Protein AF-A0A1Q2HQW8-F1 (afdb_monomer)

Nearest PDB structures (foldseek):
  2guk-assembly1_B  TM=9.566E-01  e=1.072E-09  Porphyromonas gingivalis W83
  7jil-assembly1_m  TM=6.796E-01  e=2.300E+00  Flavobacterium johnsoniae
  3ab4-assembly3_J  TM=5.658E-01  e=2.036E+00  Corynebacterium glutamicum
  6zp4-assembly1_Z  TM=4.280E-01  e=3.527E+00  Homo sapiens

Solvent-accessible surface area (backbone atoms only — not comparable to full-atom values): 10046 Å² total; per-residue (Å²): 143,83,81,88,86,84,91,78,86,72,81,84,73,56,70,67,60,53,51,51,51,50,50,53,53,51,53,57,47,50,53,54,52,51,41,41,76,71,65,67,28,53,30,45,82,46,78,42,41,56,82,56,43,54,63,50,49,55,54,31,57,76,67,75,45,52,70,48,80,40,69,52,74,93,60,30,28,37,41,35,37,45,42,67,68,58,49,50,51,56,58,71,67,64,64,78,50,74,90,75,50,50,53,66,55,49,38,54,50,38,52,40,54,49,50,58,66,68,63,40,51,54,53,33,54,50,51,50,52,59,52,49,53,53,50,53,53,50,51,59,55,58,75,67,68,71,83,93,76,83,87,81,83,88,82,82,89,82,88,87,83,85,88,135

Sequence (164 aa):
MIALNETSKFASVSPDLEKRRISGGMEVFLHHFYEYKKGLRNLVLHTCYRDIGYGIICKLEHHNIEYLIYPLGKKRINVFFGNTDCLEIVRRIGKLCLSRYTAEEDFILGIMLGYDRCQQCERYLRLKQTRNEKRVINHNNESKKIPASTQAVSQPVAQGLKGG

Structure (mmCIF, N/CA/C/O backbone):
data_AF-A0A1Q2HQW8-F1
#
_entry.id   AF-A0A1Q2HQW8-F1
#
loop_
_atom_site.group_PDB
_atom_site.id
_atom_site.type_symbol
_atom_site.label_atom_id
_atom_site.label_alt_id
_atom_site.label_comp_id
_atom_site.label_asym_id
_atom_site.label_entity_id
_atom_site.label_seq_id
_atom_site.pdbx_PDB_ins_code
_atom_site.Cartn_x
_atom_site.Cartn_y
_atom_site.Cartn_z
_atom_site.occupancy
_atom_site.B_iso_or_equiv
_atom_site.auth_seq_id
_atom_site.auth_comp_id
_atom_site.auth_asym_id
_atom_site.auth_atom_id
_atom_site.pdbx_PDB_model_num
ATOM 1 N N . MET A 1 1 ? -11.713 28.494 -36.635 1.00 37.91 1 MET A N 1
ATOM 2 C CA . MET A 1 1 ? -10.484 29.037 -36.021 1.00 37.91 1 MET A CA 1
ATOM 3 C C . MET A 1 1 ? -10.886 30.131 -35.044 1.00 37.91 1 MET A C 1
ATOM 5 O O . MET A 1 1 ? -11.295 31.188 -35.497 1.00 37.91 1 MET A O 1
ATOM 9 N N . ILE A 1 2 ? -10.837 29.867 -33.737 1.00 31.11 2 ILE A N 1
ATOM 10 C CA . ILE A 1 2 ? -10.936 30.900 -32.694 1.00 31.11 2 ILE A CA 1
ATOM 11 C C . ILE A 1 2 ? -9.681 30.761 -31.838 1.00 31.11 2 ILE A C 1
ATOM 13 O O . ILE A 1 2 ? -9.331 29.662 -31.408 1.00 31.11 2 ILE A O 1
ATOM 17 N N . ALA A 1 3 ? -8.973 31.876 -31.712 1.00 33.06 3 ALA A N 1
ATOM 18 C CA . ALA A 1 3 ? -7.693 32.013 -31.051 1.00 33.06 3 ALA A CA 1
ATOM 19 C C . ALA A 1 3 ? -7.839 32.116 -29.522 1.00 33.06 3 ALA A C 1
ATOM 21 O O . ALA A 1 3 ? -8.778 32.725 -29.021 1.00 33.06 3 ALA A O 1
ATOM 22 N N . LEU A 1 4 ? -6.866 31.511 -28.834 1.00 44.06 4 LEU A N 1
ATOM 23 C CA . LEU A 1 4 ? -6.119 32.012 -27.671 1.00 44.06 4 LEU A CA 1
ATOM 24 C C . LEU A 1 4 ? -6.857 32.923 -26.669 1.00 44.06 4 LEU A C 1
ATOM 26 O O . LEU A 1 4 ? -7.041 34.106 -26.933 1.00 44.06 4 LEU A O 1
ATOM 30 N N . ASN A 1 5 ? -7.129 32.401 -25.465 1.00 39.81 5 ASN A N 1
ATOM 31 C CA . ASN A 1 5 ? -6.556 32.899 -24.198 1.00 39.81 5 ASN A CA 1
ATOM 32 C C . ASN A 1 5 ? -7.315 32.351 -22.979 1.00 39.81 5 ASN A C 1
ATOM 34 O O . ASN A 1 5 ? -8.242 32.984 -22.495 1.00 39.81 5 ASN A O 1
ATOM 38 N N . GLU A 1 6 ? -6.836 31.243 -22.407 1.00 37.38 6 GLU A N 1
ATOM 39 C CA . GLU A 1 6 ? -7.037 30.937 -20.976 1.00 37.38 6 GLU A CA 1
ATOM 40 C C . GLU A 1 6 ? -5.749 30.368 -20.352 1.00 37.38 6 GLU A C 1
ATOM 42 O O . GLU A 1 6 ? -5.745 29.473 -19.509 1.00 37.38 6 GLU A O 1
ATOM 47 N N . THR A 1 7 ? -4.603 30.918 -20.756 1.00 43.16 7 THR A N 1
ATOM 48 C CA . THR A 1 7 ? -3.281 30.594 -20.202 1.00 43.16 7 THR A CA 1
ATOM 49 C C . THR A 1 7 ? -2.988 31.439 -18.957 1.00 43.16 7 THR A C 1
ATOM 51 O O . THR A 1 7 ? -1.986 32.142 -18.885 1.00 43.16 7 THR A O 1
ATOM 54 N N . SER A 1 8 ? -3.872 31.416 -17.957 1.00 40.78 8 SER A N 1
ATOM 55 C CA . SER A 1 8 ? -3.637 32.135 -16.696 1.00 40.78 8 SER A CA 1
ATOM 56 C C . SER A 1 8 ? -4.224 31.393 -15.500 1.00 40.78 8 SER A C 1
ATOM 58 O O . SER A 1 8 ? -5.316 31.700 -15.030 1.00 40.78 8 SER A O 1
ATOM 60 N N . LYS A 1 9 ? -3.487 30.369 -15.040 1.00 38.53 9 LYS A N 1
ATOM 61 C CA . LYS A 1 9 ? -3.315 29.965 -13.623 1.00 38.53 9 LYS A CA 1
ATOM 62 C C . LYS A 1 9 ? -2.575 28.625 -13.509 1.00 38.53 9 LYS A C 1
ATOM 64 O O . LYS A 1 9 ? -3.048 27.679 -12.890 1.00 38.53 9 LYS A O 1
ATOM 69 N N . PHE A 1 10 ? -1.377 28.534 -14.069 1.00 39.06 10 PHE A N 1
ATOM 70 C CA . PHE A 1 10 ? -0.390 27.560 -13.606 1.00 39.06 10 PHE A CA 1
ATOM 71 C C . PHE A 1 10 ? 0.930 28.302 -13.494 1.00 39.06 10 PHE A C 1
ATOM 73 O O . PHE A 1 10 ? 1.567 28.611 -14.493 1.00 39.06 10 PHE A O 1
ATOM 80 N N . ALA A 1 11 ? 1.274 28.671 -12.260 1.00 40.72 11 ALA A N 1
ATOM 81 C CA . ALA A 1 11 ? 2.586 29.199 -11.938 1.00 40.72 11 ALA A CA 1
ATOM 82 C C . ALA A 1 11 ? 3.652 28.261 -12.520 1.00 40.72 11 ALA A C 1
ATOM 84 O O . ALA A 1 11 ? 3.566 27.043 -12.351 1.00 40.72 11 ALA A O 1
ATOM 85 N N . SER A 1 12 ? 4.611 28.850 -13.227 1.00 47.50 12 SER A N 1
ATOM 86 C CA . SER A 1 12 ? 5.788 28.215 -13.806 1.00 47.50 12 SER A CA 1
ATOM 87 C C . SER A 1 12 ? 6.533 27.407 -12.744 1.00 47.50 12 SER A C 1
ATOM 89 O O . SER A 1 12 ? 7.292 27.955 -11.942 1.00 47.50 12 SER A O 1
ATOM 91 N N . VAL A 1 13 ? 6.295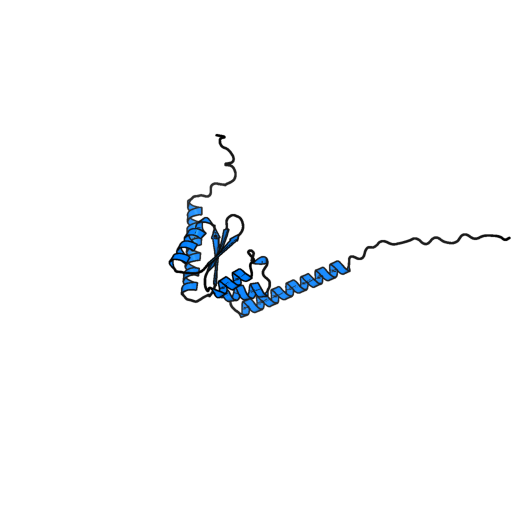 26.098 -12.710 1.00 56.62 13 VAL A N 1
ATOM 92 C CA . VAL A 1 13 ? 7.128 25.173 -11.945 1.00 56.62 13 VAL A CA 1
ATOM 93 C C . VAL A 1 13 ? 8.447 25.057 -12.706 1.00 56.62 13 VAL A C 1
ATOM 95 O O . VAL A 1 13 ? 8.446 24.765 -13.898 1.00 56.62 13 VAL A O 1
ATOM 98 N N . SER A 1 14 ? 9.570 25.348 -12.043 1.00 62.09 14 SER A N 1
ATOM 99 C CA . SER A 1 14 ? 10.894 25.204 -12.657 1.00 62.09 14 SER A CA 1
ATOM 100 C C . SER A 1 14 ? 11.104 23.749 -13.121 1.00 62.09 14 SER A C 1
ATOM 102 O O . SER A 1 14 ? 10.853 22.840 -12.317 1.00 62.09 14 SER A O 1
ATOM 104 N N . PRO A 1 15 ? 11.592 23.507 -14.356 1.00 66.50 15 PRO A N 1
ATOM 105 C CA . PRO A 1 15 ? 11.851 22.165 -14.890 1.00 66.50 15 PRO A CA 1
ATOM 106 C C . PRO A 1 15 ? 12.694 21.283 -13.957 1.00 66.50 15 PRO A C 1
ATOM 108 O O . PRO A 1 15 ? 12.487 20.072 -13.870 1.00 66.50 15 PRO A O 1
ATOM 111 N N . ASP A 1 16 ? 13.600 21.893 -13.190 1.00 70.38 16 ASP A N 1
ATOM 112 C CA . ASP A 1 16 ? 14.464 21.192 -12.238 1.00 70.38 16 ASP A CA 1
ATOM 113 C C . ASP A 1 16 ? 13.702 20.642 -11.029 1.00 70.38 16 ASP A C 1
ATOM 115 O O . ASP A 1 16 ? 14.007 19.556 -10.527 1.00 70.38 16 ASP A O 1
ATOM 119 N N . LEU A 1 17 ? 12.684 21.365 -10.556 1.00 66.62 17 LEU A N 1
ATOM 120 C CA . LEU A 1 17 ? 11.845 20.922 -9.443 1.00 66.62 17 LEU A CA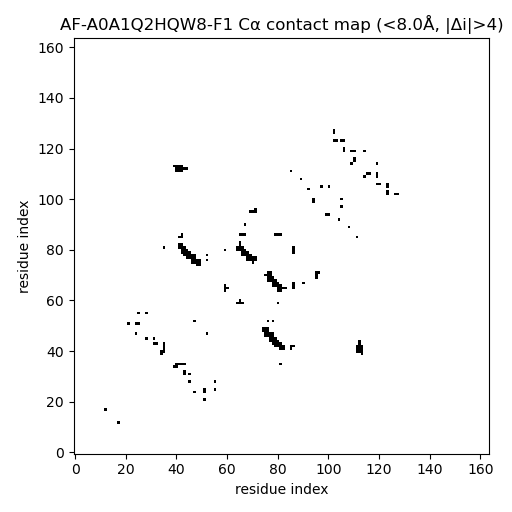 1
ATOM 121 C C . LEU A 1 17 ? 10.919 19.778 -9.873 1.00 66.62 17 LEU A C 1
ATOM 123 O O . LEU A 1 17 ? 10.660 18.856 -9.095 1.00 66.62 17 LEU A O 1
ATOM 127 N N . GLU A 1 18 ? 10.453 19.814 -11.119 1.00 65.19 18 GLU A N 1
ATOM 128 C CA . GLU A 1 18 ? 9.640 18.757 -11.712 1.00 65.19 18 GLU A CA 1
ATOM 129 C C . GLU A 1 18 ? 10.467 17.483 -11.932 1.00 65.19 18 GLU A C 1
ATOM 131 O O . GLU A 1 18 ? 10.074 16.407 -11.477 1.00 65.19 18 GLU A O 1
ATOM 136 N N . LYS A 1 19 ? 11.688 17.616 -12.463 1.00 71.31 19 LYS A N 1
ATOM 137 C CA . LYS A 1 19 ? 12.649 16.512 -12.587 1.00 71.31 19 LYS A CA 1
ATOM 138 C C . LYS A 1 19 ? 13.006 15.894 -11.232 1.00 71.31 19 LYS A C 1
ATOM 140 O O . LYS A 1 19 ? 13.021 14.671 -11.100 1.00 71.31 19 LYS A O 1
ATOM 145 N N . ARG A 1 20 ? 13.240 16.715 -10.200 1.00 75.56 20 ARG A N 1
ATOM 146 C CA . ARG A 1 20 ? 13.549 16.237 -8.839 1.00 75.56 20 ARG A CA 1
ATOM 147 C C . ARG A 1 20 ? 12.377 15.480 -8.211 1.00 75.56 20 ARG A C 1
ATOM 149 O O . ARG A 1 20 ? 12.588 14.452 -7.576 1.00 75.56 20 ARG A O 1
ATOM 156 N N . ARG A 1 21 ? 11.142 15.948 -8.418 1.00 76.00 21 ARG A N 1
ATOM 157 C CA . ARG A 1 21 ? 9.920 15.236 -8.000 1.00 76.00 21 ARG A CA 1
ATOM 158 C C . ARG A 1 21 ? 9.779 13.876 -8.672 1.00 76.00 21 ARG A C 1
ATOM 160 O O . ARG A 1 21 ? 9.429 12.913 -7.995 1.00 76.00 21 ARG A O 1
ATOM 167 N N . ILE A 1 22 ? 10.024 13.815 -9.980 1.00 71.94 22 ILE A N 1
ATOM 168 C CA . ILE A 1 22 ? 9.942 12.576 -10.762 1.00 71.94 22 ILE A CA 1
ATOM 169 C C . ILE A 1 22 ? 11.005 11.581 -10.280 1.00 71.94 22 ILE A C 1
ATOM 171 O O . ILE A 1 22 ? 10.666 10.433 -9.994 1.00 71.94 22 ILE A O 1
ATOM 175 N N . SER A 1 23 ? 12.252 12.034 -10.094 1.00 76.62 23 SER A N 1
ATOM 176 C CA . SER A 1 23 ? 13.347 11.204 -9.563 1.00 76.62 23 SER A CA 1
ATOM 177 C C . SER A 1 23 ? 13.021 10.655 -8.175 1.00 76.62 23 SER A C 1
ATOM 179 O O . SER A 1 23 ? 13.043 9.445 -7.974 1.00 76.62 23 SER A O 1
ATOM 181 N N . GLY A 1 24 ? 12.611 11.522 -7.241 1.00 78.81 24 GLY A N 1
ATOM 182 C CA . GLY A 1 24 ? 12.302 11.106 -5.871 1.00 78.81 24 GLY A CA 1
ATOM 183 C C . GLY A 1 24 ? 11.114 10.142 -5.786 1.00 78.81 24 GLY A C 1
ATOM 184 O O . GLY A 1 24 ? 11.150 9.182 -5.021 1.00 78.81 24 GLY A O 1
ATOM 185 N N . GLY A 1 25 ? 10.073 10.345 -6.603 1.00 77.44 25 GLY A N 1
ATOM 186 C CA . GLY A 1 25 ? 8.946 9.410 -6.683 1.00 77.44 25 GLY A CA 1
ATOM 187 C C . GLY A 1 25 ? 9.371 8.022 -7.169 1.00 77.44 25 GLY A C 1
ATOM 188 O O . GLY A 1 25 ? 8.960 7.012 -6.597 1.00 77.44 25 GLY A O 1
ATOM 189 N N . MET A 1 26 ? 10.241 7.974 -8.181 1.00 85.44 26 MET A N 1
ATOM 190 C CA . MET A 1 26 ? 10.746 6.720 -8.735 1.00 85.44 26 MET A CA 1
ATOM 191 C C . MET A 1 26 ? 11.714 6.000 -7.783 1.00 85.44 26 MET A C 1
ATOM 193 O O . MET A 1 26 ? 11.652 4.780 -7.667 1.00 85.44 26 MET A O 1
ATOM 197 N N . GLU A 1 27 ? 12.570 6.724 -7.061 1.00 88.88 27 GLU A N 1
ATOM 198 C CA . GLU A 1 27 ? 13.472 6.151 -6.050 1.00 88.88 27 GLU A CA 1
ATOM 199 C C . GLU A 1 27 ? 12.696 5.457 -4.922 1.00 88.88 27 GLU A C 1
ATOM 201 O O . GLU A 1 27 ? 12.984 4.308 -4.579 1.00 88.88 27 GLU A O 1
ATOM 206 N N . VAL A 1 28 ? 11.650 6.110 -4.403 1.00 89.38 28 VAL A N 1
ATOM 207 C CA . VAL A 1 28 ? 10.766 5.520 -3.384 1.00 89.38 28 VAL A CA 1
ATOM 208 C C . VAL A 1 28 ? 10.031 4.296 -3.935 1.00 89.38 28 VAL A C 1
ATOM 210 O O . VAL A 1 28 ? 9.911 3.284 -3.243 1.00 89.38 28 VAL A O 1
ATOM 213 N N . PHE A 1 29 ? 9.568 4.344 -5.188 1.00 93.25 29 PHE A N 1
ATOM 214 C CA . PHE A 1 29 ? 8.975 3.173 -5.835 1.00 93.25 29 PHE A CA 1
ATOM 215 C C . PHE A 1 29 ? 9.962 2.001 -5.912 1.00 93.25 29 PHE A C 1
ATOM 217 O O . PHE A 1 29 ? 9.603 0.884 -5.541 1.00 93.25 29 PHE A O 1
ATOM 224 N N . LEU A 1 30 ? 11.201 2.242 -6.350 1.00 92.12 30 LEU A N 1
ATOM 225 C CA . LEU A 1 30 ? 12.222 1.199 -6.463 1.00 92.12 30 LEU A CA 1
ATOM 226 C C . LEU A 1 30 ? 12.515 0.553 -5.110 1.00 92.12 30 LEU A C 1
ATOM 228 O O . LEU A 1 30 ? 12.633 -0.669 -5.042 1.00 92.12 30 LEU A O 1
ATOM 232 N N . HIS A 1 31 ? 12.568 1.342 -4.037 1.00 93.19 31 HIS A N 1
ATOM 233 C CA . HIS A 1 31 ? 12.704 0.802 -2.689 1.00 93.19 31 HIS A CA 1
ATOM 234 C C . HIS A 1 31 ? 11.597 -0.217 -2.385 1.00 93.19 31 HIS A C 1
ATOM 236 O O . HIS A 1 31 ? 11.889 -1.377 -2.093 1.00 93.19 31 HIS A O 1
ATOM 242 N N . HIS A 1 32 ? 10.327 0.166 -2.547 1.00 92.81 32 HIS A N 1
ATOM 243 C CA . HIS A 1 32 ? 9.210 -0.745 -2.290 1.00 92.81 32 HIS A CA 1
ATOM 244 C C . HIS A 1 32 ? 9.171 -1.950 -3.229 1.00 92.81 32 HIS A C 1
ATOM 246 O O . HIS A 1 32 ? 8.813 -3.053 -2.816 1.00 92.81 32 HIS A O 1
ATOM 252 N N . PHE A 1 33 ? 9.562 -1.756 -4.486 1.00 94.00 33 PHE A N 1
ATOM 253 C CA . PHE A 1 33 ? 9.675 -2.827 -5.464 1.00 94.00 33 PHE A CA 1
ATOM 254 C C . PHE A 1 33 ? 10.664 -3.904 -4.996 1.00 94.00 33 PHE A C 1
ATOM 256 O O . PHE A 1 33 ? 10.363 -5.097 -5.064 1.00 94.00 33 PHE A O 1
ATOM 263 N N . TYR A 1 34 ? 11.825 -3.504 -4.468 1.00 94.31 34 TYR A N 1
ATOM 264 C CA . TYR A 1 34 ? 12.811 -4.452 -3.951 1.00 94.31 34 TYR A CA 1
ATOM 265 C C . TYR A 1 34 ? 12.382 -5.102 -2.636 1.00 94.31 34 TYR A C 1
ATOM 267 O O . TYR A 1 34 ? 12.644 -6.287 -2.445 1.00 94.31 34 TYR A O 1
ATOM 275 N N . GLU A 1 35 ? 11.706 -4.377 -1.745 1.00 93.00 35 GLU A N 1
ATOM 276 C CA . GLU A 1 35 ? 11.128 -4.970 -0.531 1.00 93.00 35 GLU A CA 1
ATOM 277 C C . GLU A 1 35 ? 10.118 -6.070 -0.870 1.00 93.00 35 GLU A C 1
ATOM 279 O O . GLU A 1 35 ? 10.155 -7.146 -0.271 1.00 93.00 35 GLU A O 1
ATOM 284 N N . TYR A 1 36 ? 9.264 -5.827 -1.868 1.00 95.00 36 TYR A N 1
ATOM 285 C CA . TYR A 1 36 ? 8.339 -6.829 -2.387 1.00 95.00 36 TYR A CA 1
ATOM 286 C C . TYR A 1 36 ? 9.082 -8.029 -2.988 1.00 95.00 36 TYR A C 1
ATOM 288 O O . TYR A 1 36 ? 8.813 -9.166 -2.611 1.00 95.00 36 TYR A O 1
ATOM 296 N N . LYS A 1 37 ? 10.074 -7.801 -3.862 1.00 92.94 37 LYS A N 1
ATOM 297 C CA . LYS A 1 37 ? 10.868 -8.892 -4.462 1.00 92.94 37 LYS A CA 1
ATOM 298 C C . LYS A 1 37 ? 11.622 -9.734 -3.425 1.00 92.94 37 LYS A C 1
ATOM 300 O O . LYS A 1 37 ? 11.851 -10.911 -3.673 1.00 92.94 37 LYS A O 1
ATOM 305 N N . LYS A 1 38 ? 11.989 -9.156 -2.276 1.00 94.19 38 LYS A N 1
ATOM 306 C CA . LYS A 1 38 ? 12.608 -9.866 -1.142 1.00 94.19 38 LYS A CA 1
ATOM 307 C C . LYS A 1 38 ? 11.599 -10.600 -0.245 1.00 94.19 38 LYS A C 1
ATOM 309 O O . LYS A 1 38 ? 12.023 -11.277 0.683 1.00 94.19 38 LYS A O 1
ATOM 314 N N . GLY A 1 39 ? 10.295 -10.455 -0.487 1.00 91.38 39 GLY A N 1
ATOM 315 C CA . GLY A 1 39 ? 9.243 -11.086 0.313 1.00 91.38 39 GLY A CA 1
ATOM 316 C C . GLY A 1 39 ? 8.999 -10.423 1.670 1.00 91.38 39 GLY A C 1
ATOM 317 O O . GLY A 1 39 ? 8.439 -11.053 2.560 1.00 91.38 39 GLY A O 1
ATOM 318 N N . LEU A 1 40 ? 9.407 -9.160 1.857 1.00 91.81 40 LEU A N 1
ATOM 319 C CA . LEU A 1 40 ? 9.220 -8.453 3.135 1.00 91.81 40 LEU A CA 1
ATOM 320 C C . LEU A 1 40 ? 7.766 -8.028 3.380 1.00 91.81 40 LEU A C 1
ATOM 322 O O . LEU A 1 40 ? 7.376 -7.764 4.514 1.00 91.81 40 LEU A O 1
ATOM 326 N N . ARG A 1 41 ? 6.973 -7.918 2.313 1.00 94.12 41 ARG A N 1
ATOM 327 C CA . ARG A 1 41 ? 5.562 -7.529 2.342 1.00 94.12 41 ARG A CA 1
ATOM 328 C C . ARG A 1 41 ? 4.836 -8.158 1.159 1.00 94.12 41 ARG A C 1
ATOM 330 O O . ARG A 1 41 ? 5.411 -8.262 0.077 1.00 94.12 41 ARG A O 1
ATOM 337 N N . ASN A 1 42 ? 3.580 -8.549 1.359 1.00 95.31 42 ASN A N 1
ATOM 338 C CA . ASN A 1 42 ? 2.777 -9.211 0.324 1.00 95.31 42 ASN A CA 1
ATOM 339 C C . ASN A 1 42 ? 2.076 -8.210 -0.600 1.00 95.31 42 ASN A C 1
ATOM 341 O O . ASN A 1 42 ? 1.770 -8.537 -1.743 1.00 95.31 42 ASN A O 1
ATOM 345 N N . LEU A 1 43 ? 1.838 -6.991 -0.115 1.00 97.50 43 LEU A N 1
ATOM 346 C CA . LEU A 1 43 ? 1.213 -5.905 -0.854 1.00 97.50 43 LEU A CA 1
ATOM 347 C C . LEU A 1 43 ? 2.011 -4.615 -0.659 1.00 97.50 43 LEU A C 1
ATOM 349 O O . LEU A 1 43 ? 2.487 -4.310 0.436 1.00 97.50 43 LEU A O 1
ATOM 353 N N . VAL A 1 44 ? 2.106 -3.820 -1.716 1.00 97.19 44 VAL A N 1
ATOM 354 C CA . VAL A 1 44 ? 2.643 -2.461 -1.683 1.00 97.19 44 VAL A CA 1
ATOM 355 C C . VAL A 1 44 ? 1.552 -1.486 -2.078 1.00 97.19 44 VAL A C 1
ATOM 357 O O . VAL A 1 44 ? 0.813 -1.737 -3.023 1.00 97.19 44 VAL A O 1
ATOM 360 N N . LEU A 1 45 ? 1.495 -0.350 -1.387 1.00 95.75 45 LEU A N 1
ATOM 361 C CA . LEU A 1 45 ? 0.759 0.834 -1.809 1.00 95.75 45 LEU A CA 1
ATOM 362 C C . LEU A 1 45 ? 1.759 1.954 -2.098 1.00 95.75 45 LEU A C 1
ATOM 364 O O . LEU A 1 45 ? 2.416 2.447 -1.184 1.00 95.75 45 LEU A O 1
ATOM 368 N N . HIS A 1 46 ? 1.842 2.384 -3.353 1.00 95.19 46 HIS A N 1
ATOM 369 C CA . HIS A 1 46 ? 2.654 3.525 -3.753 1.00 95.19 46 HIS A CA 1
ATOM 370 C C . HIS A 1 46 ? 1.774 4.657 -4.296 1.00 95.19 46 HIS A C 1
ATOM 372 O O . HIS A 1 46 ? 1.038 4.481 -5.268 1.00 95.19 46 HIS A O 1
ATOM 378 N N . THR A 1 47 ? 1.849 5.837 -3.680 1.00 92.69 47 THR A N 1
ATOM 379 C CA . THR A 1 47 ? 1.129 7.030 -4.142 1.00 92.69 47 THR A CA 1
ATOM 380 C C . THR A 1 47 ? 2.056 7.917 -4.960 1.00 92.69 47 THR A C 1
ATOM 382 O O . THR A 1 47 ? 3.033 8.449 -4.439 1.00 92.69 47 THR A O 1
ATOM 385 N N . CYS A 1 48 ? 1.710 8.152 -6.222 1.00 92.19 48 CYS A N 1
ATOM 386 C CA . CYS A 1 48 ? 2.498 8.982 -7.132 1.00 92.19 48 CYS A CA 1
ATOM 387 C C . CYS A 1 48 ? 1.605 9.904 -7.970 1.00 92.19 48 CYS A C 1
ATOM 389 O O . CYS A 1 48 ? 0.374 9.901 -7.859 1.00 92.19 48 CYS A O 1
ATOM 391 N N . TYR A 1 49 ? 2.232 10.747 -8.787 1.00 91.81 49 TYR A N 1
ATOM 392 C CA . TYR A 1 49 ? 1.524 11.531 -9.793 1.00 91.81 49 TYR A CA 1
ATOM 393 C C . TYR A 1 49 ? 1.267 10.685 -11.040 1.00 91.81 49 TYR A C 1
ATOM 395 O O . TYR A 1 49 ? 1.973 9.714 -11.295 1.00 91.81 49 TYR A O 1
ATOM 403 N N . ARG A 1 50 ? 0.220 11.031 -11.796 1.00 89.88 50 ARG A N 1
ATOM 404 C CA . ARG A 1 50 ? -0.208 10.254 -12.975 1.00 89.88 50 ARG A CA 1
ATOM 405 C C . ARG A 1 50 ? 0.881 10.114 -14.041 1.00 89.88 50 ARG A C 1
ATOM 407 O O . ARG A 1 50 ? 0.977 9.058 -14.649 1.00 89.88 50 ARG A O 1
ATOM 414 N N . ASP A 1 51 ? 1.673 11.160 -14.243 1.00 87.12 51 ASP A N 1
ATOM 415 C CA . ASP A 1 51 ? 2.814 11.210 -15.163 1.00 87.12 51 ASP A CA 1
ATOM 416 C C . ASP A 1 51 ? 3.927 10.224 -14.772 1.00 87.12 51 ASP A C 1
ATOM 418 O O . ASP A 1 51 ? 4.423 9.486 -15.617 1.00 87.12 51 ASP A O 1
ATOM 422 N N . ILE A 1 52 ? 4.260 10.137 -13.481 1.00 87.12 52 ILE A N 1
ATOM 423 C CA . ILE A 1 52 ? 5.228 9.164 -12.943 1.00 87.12 52 ILE A CA 1
ATOM 424 C C . ILE A 1 52 ? 4.661 7.736 -13.008 1.00 87.12 52 ILE A C 1
ATOM 426 O O . ILE A 1 52 ? 5.392 6.775 -13.252 1.00 87.12 52 ILE A O 1
ATOM 430 N N . GLY A 1 53 ? 3.347 7.598 -12.814 1.00 88.38 53 GLY A N 1
ATOM 431 C CA . GLY A 1 53 ? 2.641 6.319 -12.767 1.00 88.38 53 GLY A CA 1
ATOM 432 C C . GLY A 1 53 ? 2.876 5.424 -13.981 1.00 88.38 53 GLY A C 1
ATOM 433 O O . GLY A 1 53 ? 2.978 4.212 -13.819 1.00 88.38 53 GLY A O 1
ATOM 434 N N . TYR A 1 54 ? 3.029 6.003 -15.173 1.00 87.69 54 TYR A N 1
ATOM 435 C CA . TYR A 1 54 ? 3.306 5.235 -16.388 1.00 87.69 54 TYR A CA 1
ATOM 436 C C . TYR A 1 54 ? 4.617 4.439 -16.287 1.00 87.69 54 TYR A C 1
ATOM 438 O O . TYR A 1 54 ? 4.628 3.235 -16.525 1.00 87.69 54 TYR A O 1
ATOM 446 N N . GLY A 1 55 ? 5.708 5.073 -15.841 1.00 90.88 55 GLY A N 1
ATOM 447 C CA . GLY A 1 55 ? 7.001 4.395 -15.682 1.00 90.88 55 GLY A CA 1
ATOM 448 C C . GLY A 1 55 ? 6.977 3.291 -14.620 1.00 90.88 55 GLY A C 1
ATO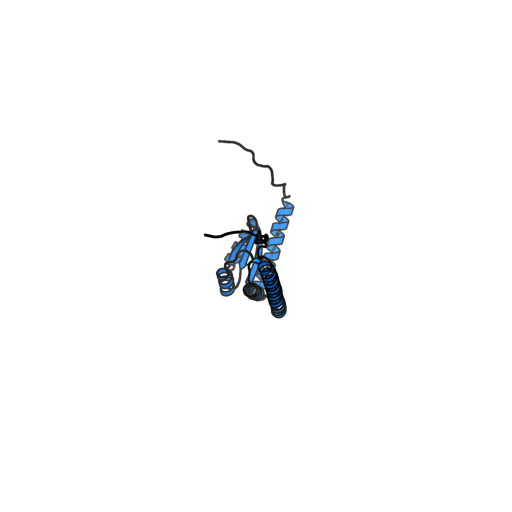M 449 O O . GLY A 1 55 ? 7.656 2.273 -14.759 1.00 90.88 55 GLY A O 1
ATOM 450 N N . ILE A 1 56 ? 6.155 3.468 -13.584 1.00 94.50 56 ILE A N 1
ATOM 451 C CA . ILE A 1 56 ? 5.917 2.454 -12.552 1.00 94.50 56 ILE A CA 1
ATOM 452 C C . ILE A 1 56 ? 5.200 1.238 -13.146 1.00 94.50 56 ILE A C 1
ATOM 454 O O . ILE A 1 56 ? 5.659 0.115 -12.950 1.00 94.50 56 ILE A O 1
ATOM 458 N N . ILE A 1 57 ? 4.119 1.456 -13.901 1.00 95.06 57 ILE A N 1
ATOM 459 C CA . ILE A 1 57 ? 3.335 0.389 -14.541 1.00 95.06 57 ILE A CA 1
ATOM 460 C C . ILE A 1 57 ? 4.208 -0.411 -15.507 1.00 95.06 57 ILE A C 1
ATOM 462 O O . ILE A 1 57 ? 4.295 -1.625 -15.358 1.00 95.06 57 ILE A O 1
ATOM 466 N N . CYS A 1 58 ? 4.951 0.256 -16.398 1.00 94.56 58 CYS A N 1
ATOM 467 C CA . CYS A 1 58 ? 5.847 -0.432 -17.331 1.00 94.56 58 CYS A CA 1
ATOM 468 C C . CYS A 1 58 ? 6.859 -1.330 -16.606 1.00 94.56 58 CYS A C 1
ATOM 470 O O . CYS A 1 58 ? 7.185 -2.418 -17.076 1.00 94.56 58 CYS A O 1
ATOM 472 N N . LYS A 1 59 ? 7.365 -0.896 -15.444 1.00 95.31 59 LYS A N 1
ATOM 473 C CA . LYS A 1 59 ? 8.299 -1.697 -14.648 1.00 95.31 59 LYS A CA 1
ATOM 474 C C . LYS A 1 59 ? 7.617 -2.896 -13.984 1.00 95.31 59 LYS A C 1
ATOM 476 O O . LYS A 1 59 ? 8.222 -3.963 -13.912 1.00 95.31 59 LYS A O 1
ATOM 481 N N . LEU A 1 60 ? 6.385 -2.740 -13.506 1.00 96.81 60 LEU A N 1
ATOM 482 C CA . LEU A 1 60 ? 5.602 -3.842 -12.939 1.00 96.81 60 LEU A CA 1
ATOM 483 C C . LEU A 1 60 ? 5.263 -4.888 -14.008 1.00 96.81 60 LEU A C 1
ATOM 485 O O . LEU A 1 60 ? 5.531 -6.069 -13.791 1.00 96.81 60 LEU A O 1
ATOM 489 N N . GLU A 1 61 ? 4.792 -4.450 -15.176 1.00 96.75 61 GLU A N 1
ATOM 490 C CA . GLU A 1 61 ? 4.500 -5.307 -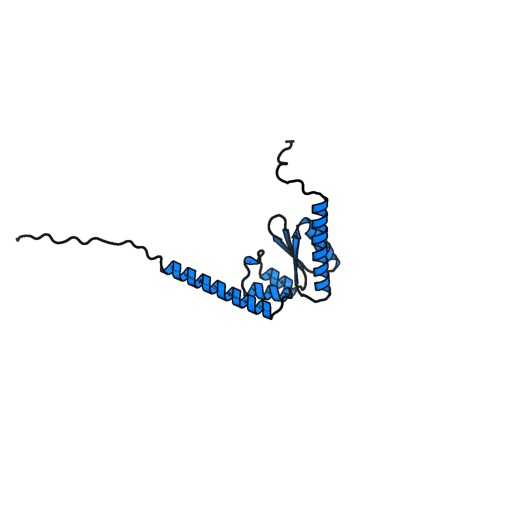16.332 1.00 96.75 61 GLU A CA 1
ATOM 491 C C . GLU A 1 61 ? 5.751 -6.056 -16.808 1.00 96.75 61 GLU A C 1
ATOM 493 O O . GLU A 1 61 ? 5.717 -7.274 -16.956 1.00 96.75 61 GLU A O 1
ATOM 498 N N . HIS A 1 62 ? 6.893 -5.369 -16.944 1.00 97.00 62 HIS A N 1
ATOM 499 C CA . HIS A 1 62 ? 8.164 -5.997 -17.328 1.00 97.00 62 HIS A CA 1
ATOM 500 C C . HIS A 1 62 ? 8.591 -7.133 -16.383 1.00 97.00 62 HIS A C 1
ATOM 502 O O . HIS A 1 62 ? 9.255 -8.083 -16.792 1.00 97.00 62 HIS A O 1
ATOM 508 N N . HIS A 1 63 ? 8.221 -7.039 -15.106 1.00 95.81 63 HIS A N 1
ATOM 509 C CA . HIS A 1 63 ? 8.546 -8.037 -14.094 1.00 95.81 63 HIS A CA 1
ATOM 510 C C . HIS A 1 63 ? 7.397 -9.007 -13.786 1.00 95.81 63 HIS A C 1
ATOM 512 O O . HIS A 1 63 ? 7.525 -9.758 -12.812 1.00 95.81 63 HIS A O 1
ATOM 518 N N . ASN A 1 64 ? 6.322 -8.997 -14.589 1.00 96.00 64 ASN A N 1
ATOM 519 C CA . ASN A 1 64 ? 5.104 -9.791 -14.408 1.00 96.00 64 ASN A CA 1
ATOM 520 C C . ASN A 1 64 ? 4.532 -9.670 -12.987 1.00 96.00 64 ASN A C 1
ATOM 522 O O . ASN A 1 64 ? 4.268 -10.669 -12.317 1.00 96.00 64 ASN A O 1
ATOM 526 N N . ILE A 1 65 ? 4.420 -8.437 -12.487 1.00 96.88 65 ILE A N 1
ATOM 527 C CA . ILE A 1 65 ? 3.831 -8.148 -11.179 1.00 96.88 65 ILE A CA 1
ATOM 528 C C . ILE A 1 65 ? 2.451 -7.537 -11.379 1.00 96.88 65 ILE A C 1
ATOM 530 O O . ILE A 1 65 ? 2.318 -6.471 -11.974 1.00 96.88 65 ILE A O 1
ATOM 534 N N . GLU A 1 66 ? 1.450 -8.198 -10.810 1.00 97.50 66 GLU A N 1
ATOM 535 C CA . GLU A 1 66 ? 0.062 -7.747 -10.791 1.00 97.50 66 GLU A CA 1
ATOM 536 C C . GLU A 1 66 ? -0.112 -6.453 -9.990 1.00 97.50 66 GLU A C 1
ATOM 538 O O . GLU A 1 66 ? 0.580 -6.207 -8.990 1.00 97.50 66 GLU A O 1
ATOM 543 N N . TYR A 1 67 ? -1.056 -5.616 -10.428 1.00 97.81 67 TYR A N 1
ATOM 544 C CA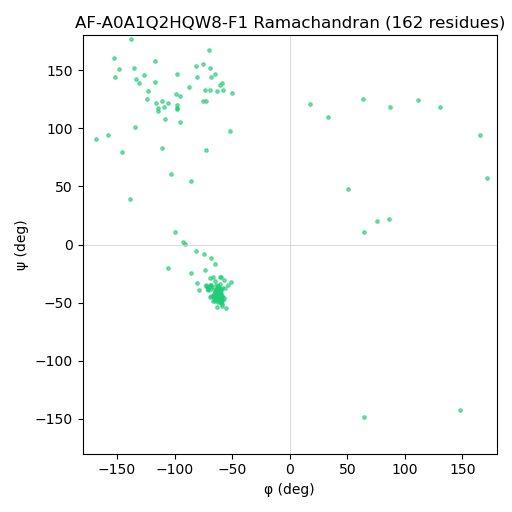 . TYR A 1 67 ? -1.285 -4.301 -9.838 1.00 97.81 67 TYR A CA 1
ATOM 545 C C . TYR A 1 67 ? -2.731 -3.800 -9.981 1.00 97.81 67 TYR A C 1
ATOM 547 O O . TYR A 1 67 ? -3.495 -4.239 -10.834 1.00 97.81 67 TYR A O 1
ATOM 555 N N . LEU A 1 68 ? -3.105 -2.827 -9.144 1.00 96.31 68 LEU A N 1
ATOM 556 C CA . LEU A 1 68 ? -4.366 -2.083 -9.203 1.00 96.31 68 LEU A CA 1
ATOM 557 C C . LEU A 1 68 ? -4.100 -0.579 -9.118 1.00 96.31 68 LEU A C 1
ATOM 559 O O . LEU A 1 68 ? -3.299 -0.121 -8.302 1.00 96.31 68 LEU A O 1
ATOM 563 N N . ILE A 1 69 ? -4.822 0.208 -9.918 1.00 94.31 69 ILE A N 1
ATOM 564 C CA . ILE A 1 69 ? -4.681 1.669 -9.954 1.00 94.31 69 ILE A CA 1
ATOM 565 C C . ILE A 1 69 ? -5.955 2.330 -9.450 1.00 94.31 69 ILE A C 1
ATOM 567 O O . ILE A 1 69 ? -6.998 2.241 -10.096 1.00 94.31 69 ILE A O 1
ATOM 571 N N . TYR A 1 70 ? -5.856 3.079 -8.351 1.00 92.81 70 TYR A N 1
ATOM 572 C CA . TYR A 1 70 ? -6.953 3.893 -7.826 1.00 92.81 70 TYR A CA 1
ATOM 573 C C . TYR A 1 70 ? -6.657 5.391 -7.982 1.00 92.81 70 TYR A C 1
ATOM 575 O O . TYR A 1 70 ? -5.644 5.881 -7.477 1.00 92.81 70 TYR A O 1
ATOM 583 N N . PRO A 1 71 ? -7.528 6.168 -8.650 1.00 91.00 71 PRO A N 1
ATOM 584 C CA . PRO A 1 71 ? -7.328 7.603 -8.801 1.00 91.00 71 PRO A CA 1
ATOM 585 C C . PRO A 1 71 ? -7.500 8.347 -7.468 1.00 91.00 71 PRO A C 1
ATOM 587 O O . P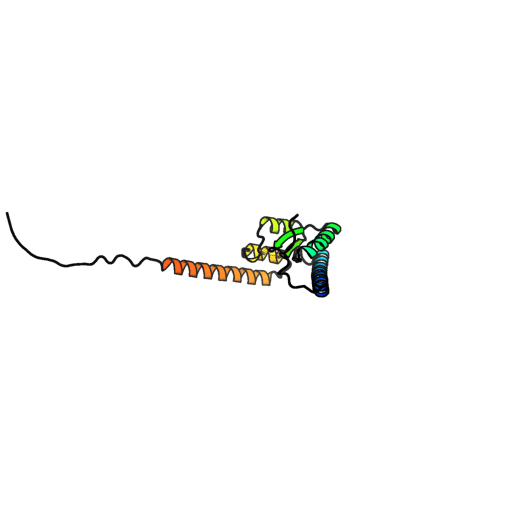RO A 1 71 ? -8.498 8.182 -6.770 1.00 91.00 71 PRO A O 1
ATOM 590 N N . LEU A 1 72 ? -6.557 9.239 -7.154 1.00 88.19 72 LEU A N 1
ATOM 591 C CA . LEU A 1 72 ? -6.621 10.164 -6.020 1.00 88.19 72 LEU A CA 1
ATOM 592 C C . LEU A 1 72 ? -6.782 11.602 -6.523 1.00 88.19 72 LEU A C 1
ATOM 594 O O . LEU A 1 72 ? -5.827 12.378 -6.651 1.00 88.19 72 LEU A O 1
ATOM 598 N N . GLY A 1 73 ? -8.030 11.956 -6.821 1.00 86.50 73 GLY A N 1
ATOM 599 C CA . GLY A 1 73 ? -8.370 13.234 -7.437 1.00 86.50 73 GLY A CA 1
ATOM 600 C C . GLY A 1 73 ? -7.792 13.362 -8.851 1.00 86.50 73 GLY A C 1
ATOM 601 O O . GLY A 1 73 ? -7.659 12.382 -9.590 1.00 86.50 73 GLY A O 1
ATOM 602 N N . LYS A 1 74 ? -7.452 14.594 -9.251 1.00 86.12 74 LYS A N 1
ATOM 603 C CA . LYS A 1 74 ? -7.043 14.883 -10.636 1.00 86.12 74 LYS A CA 1
ATOM 604 C C . LYS A 1 74 ? -5.596 14.490 -10.945 1.00 86.12 74 LYS A C 1
ATOM 606 O O . LYS A 1 74 ? -5.337 13.981 -12.026 1.00 86.12 74 LYS A O 1
ATOM 611 N N . LYS A 1 75 ? -4.661 14.693 -10.012 1.00 89.06 75 LYS A N 1
ATOM 612 C CA . LYS A 1 75 ? -3.214 14.632 -10.307 1.00 89.06 75 LYS A CA 1
ATOM 613 C C . LYS A 1 75 ? -2.490 13.385 -9.796 1.00 89.06 75 LYS A C 1
ATOM 615 O O . LYS A 1 75 ? -1.406 13.093 -10.286 1.00 89.06 75 LYS A O 1
ATOM 620 N N . ARG A 1 76 ? -3.051 12.679 -8.811 1.00 91.00 76 ARG A N 1
ATOM 621 C CA . ARG A 1 76 ? -2.385 11.558 -8.135 1.00 91.00 76 ARG A CA 1
ATOM 622 C C . ARG A 1 76 ? -3.127 10.249 -8.341 1.00 91.00 76 ARG A C 1
ATOM 624 O O . ARG A 1 76 ? -4.329 10.241 -8.609 1.00 91.00 76 ARG A O 1
ATOM 631 N N . ILE A 1 77 ? -2.397 9.159 -8.180 1.00 93.06 77 ILE A N 1
ATOM 632 C CA . ILE A 1 77 ? -2.907 7.794 -8.183 1.00 93.06 77 ILE A CA 1
ATOM 633 C C . ILE A 1 77 ? -2.274 7.015 -7.035 1.00 93.06 77 ILE A C 1
ATOM 635 O O . ILE A 1 77 ? -1.151 7.297 -6.617 1.00 93.06 77 ILE A O 1
ATOM 639 N N . ASN A 1 78 ? -3.011 6.028 -6.553 1.00 94.38 78 ASN A N 1
ATOM 640 C CA . ASN A 1 78 ? -2.492 4.920 -5.777 1.00 94.38 78 ASN A CA 1
ATOM 641 C C . ASN A 1 78 ? -2.242 3.756 -6.726 1.00 94.38 78 ASN A C 1
ATOM 643 O O . ASN A 1 78 ? -3.150 3.365 -7.457 1.00 94.38 78 ASN A O 1
ATOM 647 N N . VAL A 1 79 ? -1.034 3.213 -6.683 1.00 95.69 79 VAL A N 1
ATOM 648 C CA . VAL A 1 79 ? -0.657 1.976 -7.357 1.00 95.69 79 VAL A CA 1
ATOM 649 C C . VAL A 1 79 ? -0.476 0.928 -6.273 1.00 95.69 79 VAL A C 1
ATOM 651 O O . VAL A 1 79 ? 0.466 1.001 -5.481 1.00 95.69 79 VAL A O 1
ATOM 654 N N . PHE A 1 80 ? -1.413 -0.009 -6.203 1.00 97.00 80 PHE A N 1
ATOM 655 C CA . PHE A 1 80 ? -1.248 -1.223 -5.420 1.00 97.00 80 PHE A CA 1
ATOM 656 C C . PHE A 1 80 ? -0.562 -2.266 -6.284 1.00 97.00 80 PHE A C 1
ATOM 658 O O . PHE A 1 80 ? -0.954 -2.424 -7.432 1.00 97.00 80 PHE A O 1
ATOM 665 N N . PHE A 1 81 ? 0.420 -2.987 -5.761 1.00 97.94 81 PHE A N 1
ATOM 666 C CA . PHE A 1 81 ? 1.020 -4.118 -6.469 1.00 97.94 81 PHE A CA 1
ATOM 667 C C . PHE A 1 81 ? 1.490 -5.179 -5.485 1.00 97.94 81 PHE A C 1
ATOM 669 O O . PHE A 1 81 ? 1.826 -4.860 -4.341 1.00 97.94 81 PHE A O 1
ATOM 676 N N . GLY A 1 82 ? 1.504 -6.436 -5.917 1.00 97.12 82 GLY A N 1
ATOM 677 C CA . GLY A 1 82 ? 1.990 -7.534 -5.091 1.00 97.12 82 GLY A CA 1
ATOM 678 C C . GLY A 1 82 ? 1.272 -8.854 -5.340 1.00 97.12 82 GLY A C 1
ATOM 679 O O . GLY A 1 82 ? 0.946 -9.193 -6.473 1.00 97.12 82 GLY A O 1
ATOM 680 N N . ASN A 1 83 ? 1.045 -9.601 -4.263 1.00 97.50 83 ASN A N 1
ATOM 681 C CA . ASN A 1 83 ? 0.350 -10.881 -4.279 1.00 97.50 83 ASN A CA 1
ATOM 682 C C . ASN A 1 83 ? -1.097 -10.736 -4.799 1.00 97.50 83 ASN A C 1
ATOM 684 O O . ASN A 1 83 ? -1.825 -9.819 -4.413 1.00 97.50 83 ASN A O 1
ATOM 688 N N . THR A 1 84 ? -1.517 -11.677 -5.646 1.00 97.38 84 THR A N 1
ATOM 689 C CA . THR A 1 84 ? -2.821 -11.678 -6.328 1.00 97.38 84 THR A CA 1
ATOM 690 C C . THR A 1 84 ? -4.004 -11.723 -5.370 1.00 97.38 84 THR A C 1
ATOM 692 O O . THR A 1 84 ? -4.970 -10.988 -5.567 1.00 97.38 84 THR A O 1
ATOM 695 N N . ASP A 1 85 ? -3.924 -12.516 -4.301 1.00 97.50 85 ASP A N 1
ATOM 696 C CA . ASP A 1 85 ? -5.005 -12.624 -3.315 1.00 97.50 85 ASP A CA 1
ATOM 697 C C . ASP A 1 85 ? -5.144 -11.321 -2.523 1.00 97.50 85 ASP A C 1
ATOM 699 O O . ASP A 1 85 ? -6.255 -10.849 -2.269 1.00 97.50 85 ASP A O 1
ATOM 703 N N . CYS A 1 86 ? -4.017 -10.678 -2.199 1.00 97.62 86 CYS A N 1
ATOM 704 C CA . CYS A 1 86 ? -4.014 -9.364 -1.558 1.00 97.62 86 CYS A CA 1
ATOM 705 C C . CYS A 1 86 ? -4.662 -8.298 -2.455 1.00 97.62 86 CYS A C 1
ATOM 707 O O . CYS A 1 86 ? -5.439 -7.469 -1.977 1.00 97.62 86 CYS A O 1
ATOM 709 N N . LEU A 1 87 ? -4.377 -8.321 -3.760 1.00 97.56 87 LEU A N 1
ATOM 710 C CA . LEU A 1 87 ? -4.997 -7.414 -4.727 1.00 97.56 87 LEU A CA 1
ATOM 711 C C . LEU A 1 87 ? -6.498 -7.684 -4.868 1.00 97.56 87 LEU A C 1
ATOM 713 O O . LEU A 1 87 ? -7.286 -6.739 -4.856 1.00 97.56 87 LEU A O 1
ATOM 717 N N . GLU A 1 88 ? -6.923 -8.945 -4.923 1.00 97.88 88 GLU A N 1
ATOM 718 C CA . GLU A 1 88 ? -8.344 -9.297 -4.979 1.00 97.88 88 GLU A CA 1
ATOM 719 C C . GLU A 1 88 ? -9.093 -8.838 -3.718 1.00 97.88 88 GLU A C 1
ATOM 721 O O . GLU A 1 88 ? -10.206 -8.318 -3.821 1.00 97.88 88 GLU A O 1
ATOM 726 N N . ILE A 1 89 ? -8.476 -8.924 -2.534 1.00 97.06 89 ILE A N 1
ATOM 727 C CA . ILE A 1 89 ? -9.035 -8.347 -1.302 1.00 97.06 89 ILE A CA 1
ATOM 728 C C . ILE A 1 89 ? -9.223 -6.830 -1.454 1.00 97.06 89 ILE A C 1
ATOM 730 O O . ILE A 1 89 ? -10.315 -6.320 -1.191 1.00 97.06 89 ILE A O 1
ATOM 734 N N . VAL A 1 90 ? -8.207 -6.095 -1.923 1.00 96.56 90 VAL A N 1
ATOM 735 C CA . VAL A 1 90 ? -8.308 -4.638 -2.158 1.00 96.56 90 VAL A CA 1
ATOM 736 C C . VAL A 1 90 ? -9.401 -4.305 -3.179 1.00 96.56 90 VAL A C 1
ATOM 738 O O . VAL A 1 90 ? -10.141 -3.326 -3.005 1.00 96.56 90 VAL A O 1
ATOM 741 N N . ARG A 1 91 ? -9.545 -5.124 -4.226 1.00 95.69 91 ARG A N 1
ATOM 742 C CA . ARG A 1 91 ? -10.590 -4.979 -5.245 1.00 95.69 91 ARG A CA 1
ATOM 743 C C . ARG A 1 91 ? -11.983 -5.166 -4.648 1.00 95.69 91 ARG A C 1
ATOM 745 O O . ARG A 1 91 ? -12.865 -4.354 -4.913 1.00 95.69 91 ARG A O 1
ATOM 752 N N . ARG A 1 92 ? -12.165 -6.178 -3.796 1.00 96.00 92 ARG A N 1
ATOM 753 C CA . ARG A 1 92 ? -13.435 -6.465 -3.107 1.00 96.00 92 ARG A CA 1
ATOM 754 C C . ARG A 1 92 ? -13.813 -5.415 -2.072 1.00 96.00 92 ARG A C 1
ATOM 756 O O . ARG A 1 92 ? -14.994 -5.114 -1.939 1.00 96.00 92 ARG A O 1
ATOM 763 N N . ILE A 1 93 ? -12.838 -4.826 -1.373 1.00 94.38 93 ILE A N 1
ATOM 764 C CA . ILE A 1 93 ? -13.099 -3.679 -0.489 1.00 94.38 93 ILE A CA 1
ATOM 765 C C . ILE A 1 93 ? -13.662 -2.506 -1.308 1.00 94.38 93 ILE A C 1
ATOM 767 O O . ILE A 1 93 ? -14.546 -1.792 -0.837 1.00 94.38 93 ILE A O 1
ATOM 771 N N . GLY A 1 94 ? -13.160 -2.291 -2.530 1.00 89.19 94 GLY A N 1
ATOM 772 C CA . GLY A 1 94 ? -13.765 -1.383 -3.515 1.00 89.19 94 GLY A CA 1
ATOM 773 C C . GLY A 1 94 ? -13.777 0.100 -3.121 1.00 89.19 94 GLY A C 1
ATOM 774 O O . GLY A 1 94 ? -14.429 0.923 -3.766 1.00 89.19 94 GLY A O 1
ATOM 775 N N . LYS A 1 95 ? -13.070 0.479 -2.051 1.00 88.81 95 LYS A N 1
ATOM 776 C CA . LYS A 1 95 ? -13.014 1.854 -1.542 1.00 88.81 95 LYS A CA 1
ATOM 777 C C . LYS A 1 95 ? -11.760 2.553 -2.050 1.00 88.81 95 LYS A C 1
ATOM 779 O O . LYS A 1 95 ? -10.643 2.213 -1.669 1.00 88.81 95 LYS A O 1
ATOM 784 N N . LEU A 1 96 ? -11.968 3.605 -2.840 1.00 83.25 96 LEU A N 1
ATOM 785 C CA . LEU A 1 96 ? -10.889 4.444 -3.378 1.00 83.25 96 LEU A CA 1
ATOM 786 C C . LEU A 1 96 ? -10.188 5.287 -2.303 1.00 83.25 96 LEU A C 1
ATOM 788 O O . LEU A 1 96 ? -9.017 5.632 -2.440 1.00 83.25 96 LEU A O 1
ATOM 792 N N . CYS A 1 97 ? -10.912 5.649 -1.239 1.00 84.31 97 CYS A N 1
ATOM 793 C CA . CYS A 1 97 ? -10.396 6.494 -0.171 1.00 84.31 97 CYS A CA 1
ATOM 794 C C . CYS A 1 97 ? -10.188 5.679 1.105 1.00 84.31 97 CYS A C 1
ATOM 796 O O . CYS A 1 97 ? -11.156 5.177 1.681 1.00 84.31 97 CYS A O 1
ATOM 798 N N . LEU A 1 98 ? -8.937 5.607 1.566 1.00 85.50 98 LEU A N 1
ATOM 799 C CA . LEU A 1 98 ? -8.560 4.867 2.774 1.00 85.50 98 LEU A CA 1
ATOM 800 C C . LEU A 1 98 ? -9.285 5.368 4.032 1.00 85.50 98 LEU A C 1
ATOM 802 O O . LEU A 1 98 ? -9.573 4.587 4.929 1.00 85.50 98 LEU A O 1
ATOM 806 N N . SER A 1 99 ? -9.683 6.644 4.083 1.00 86.12 99 SER A N 1
ATOM 807 C CA . SER A 1 99 ? -10.440 7.194 5.220 1.00 86.12 99 SER A CA 1
ATOM 808 C C . SER A 1 99 ? -11.831 6.571 5.399 1.00 86.12 99 SER A C 1
ATOM 810 O O . SER A 1 99 ? -12.430 6.696 6.466 1.00 86.12 99 SER A O 1
ATOM 812 N N . ARG A 1 100 ? -12.356 5.895 4.369 1.00 88.75 100 ARG A N 1
ATOM 813 C CA . ARG A 1 100 ? -13.659 5.214 4.396 1.00 88.75 100 ARG A CA 1
ATOM 814 C C . ARG A 1 100 ? -13.561 3.753 4.838 1.00 88.75 100 ARG A C 1
ATOM 816 O O . ARG A 1 100 ? -14.586 3.065 4.865 1.00 88.75 100 ARG A O 1
ATOM 823 N N . TYR A 1 101 ? -12.360 3.270 5.147 1.00 93.69 101 TYR A N 1
ATOM 824 C CA . TYR A 1 101 ? -12.165 1.891 5.565 1.00 93.69 101 TYR A CA 1
ATOM 825 C C . TYR A 1 101 ? -12.804 1.660 6.942 1.00 93.69 101 TYR A C 1
ATOM 827 O O . TYR A 1 101 ? -12.861 2.547 7.807 1.00 93.69 101 TYR A O 1
ATOM 835 N N . THR A 1 102 ? -13.368 0.474 7.148 1.00 94.94 102 THR A N 1
ATOM 836 C CA . THR A 1 102 ? -13.751 0.005 8.482 1.00 94.94 102 THR A CA 1
ATOM 837 C C . THR A 1 102 ? -12.499 -0.307 9.299 1.00 94.94 102 THR A C 1
ATOM 839 O O . THR A 1 102 ? -11.396 -0.340 8.763 1.00 94.94 102 THR A O 1
ATOM 842 N N . ALA A 1 103 ? -12.652 -0.501 10.611 1.00 95.62 103 ALA A N 1
ATOM 843 C CA . ALA A 1 103 ? -11.510 -0.891 11.436 1.00 95.62 103 ALA A CA 1
ATOM 844 C C . ALA A 1 103 ? -10.956 -2.255 10.978 1.00 95.62 103 ALA A C 1
ATOM 846 O O . ALA A 1 103 ? -9.750 -2.446 10.929 1.00 95.62 103 ALA A O 1
ATOM 847 N N . GLU A 1 104 ? -11.842 -3.167 10.580 1.00 96.50 104 GLU A N 1
ATOM 848 C CA . GLU A 1 104 ? -11.520 -4.484 10.038 1.00 96.50 104 GLU A CA 1
ATOM 849 C C . GLU A 1 104 ? -10.779 -4.391 8.701 1.00 96.50 104 GLU A C 1
ATOM 851 O O . GLU A 1 104 ? -9.737 -5.014 8.529 1.00 96.50 104 GLU A O 1
ATOM 856 N N . GLU A 1 105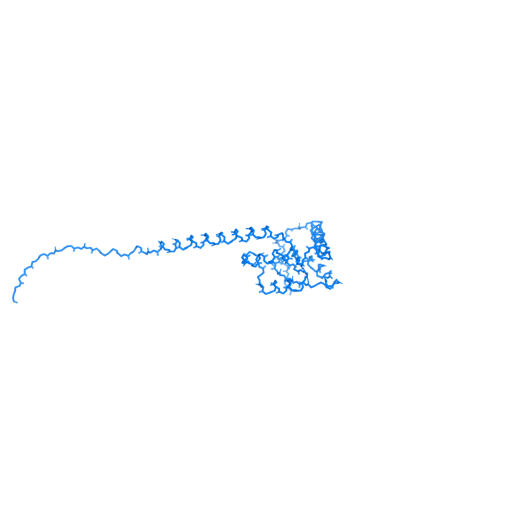 ? -11.278 -3.582 7.765 1.00 96.94 105 GLU A 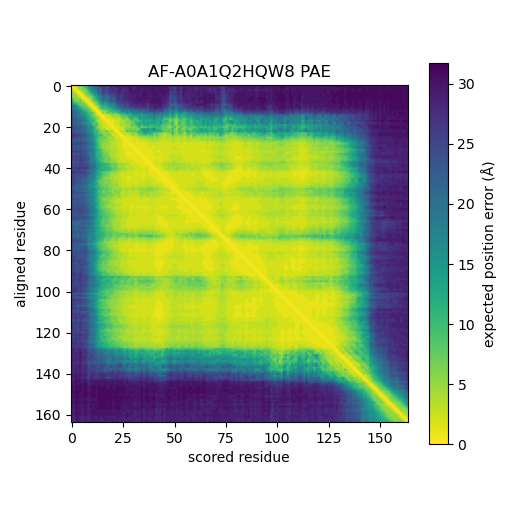N 1
ATOM 857 C CA . GLU A 1 105 ? -10.630 -3.386 6.463 1.00 96.94 105 GLU A CA 1
ATOM 858 C C . GLU A 1 105 ? -9.257 -2.713 6.613 1.00 96.94 105 GLU A C 1
ATOM 860 O O . GLU A 1 105 ? -8.310 -3.108 5.940 1.00 96.94 105 GLU A O 1
ATOM 865 N N . ASP A 1 106 ? -9.133 -1.716 7.497 1.00 96.00 106 ASP A N 1
ATOM 866 C CA . ASP A 1 106 ? -7.860 -1.050 7.813 1.00 96.00 106 ASP A CA 1
ATOM 867 C C . ASP A 1 106 ? -6.864 -2.021 8.463 1.00 96.00 106 ASP A C 1
ATOM 869 O O . ASP A 1 106 ? -5.678 -2.006 8.133 1.00 96.00 106 ASP A O 1
ATOM 873 N N . PHE A 1 107 ? -7.350 -2.914 9.332 1.00 97.19 107 PHE A N 1
ATOM 874 C CA . PHE A 1 107 ? -6.534 -3.965 9.929 1.00 97.19 107 PHE A CA 1
ATOM 875 C C . PHE A 1 107 ? -5.999 -4.926 8.864 1.00 97.19 107 PHE A C 1
ATOM 877 O O . PHE A 1 107 ? -4.786 -5.110 8.774 1.00 97.19 107 PHE A O 1
ATOM 884 N N . ILE A 1 108 ? -6.883 -5.487 8.029 1.00 97.06 108 ILE A N 1
ATOM 885 C CA . ILE A 1 108 ? -6.519 -6.415 6.946 1.00 97.06 108 ILE A CA 1
ATOM 886 C C . ILE A 1 108 ? -5.524 -5.750 5.992 1.00 97.06 108 ILE A C 1
ATOM 888 O O . ILE A 1 108 ? -4.480 -6.328 5.692 1.00 97.06 108 ILE A O 1
ATOM 892 N N . LEU A 1 109 ? -5.803 -4.512 5.569 1.00 96.44 109 LEU A N 1
ATOM 893 C CA . LEU A 1 109 ? -4.904 -3.752 4.706 1.00 96.44 109 LEU A CA 1
ATOM 894 C C . LEU A 1 109 ? -3.528 -3.568 5.352 1.00 96.44 109 LEU A C 1
ATOM 896 O O . LEU A 1 109 ? -2.514 -3.780 4.693 1.00 96.44 109 LEU A O 1
ATOM 900 N N . GLY A 1 110 ? -3.481 -3.211 6.634 1.00 96.56 110 GLY A N 1
ATOM 901 C CA . GLY A 1 110 ? -2.222 -3.003 7.335 1.00 96.56 110 GLY A CA 1
ATOM 902 C C . GLY A 1 110 ? -1.364 -4.263 7.441 1.00 96.56 110 GLY A C 1
ATOM 903 O O . GLY A 1 110 ? -0.156 -4.191 7.223 1.00 96.56 110 GLY A O 1
ATOM 904 N N . ILE A 1 111 ? -1.982 -5.421 7.690 1.00 97.12 111 ILE A N 1
ATOM 905 C CA . ILE A 1 111 ? -1.275 -6.709 7.686 1.00 97.12 111 ILE A CA 1
ATOM 906 C C . ILE A 1 111 ? -0.723 -7.030 6.291 1.00 97.12 111 ILE A C 1
ATOM 908 O O . ILE A 1 111 ? 0.441 -7.407 6.173 1.00 97.12 111 ILE A O 1
ATOM 912 N N . MET A 1 112 ? -1.505 -6.829 5.223 1.00 96.62 112 MET A N 1
ATOM 913 C CA . MET A 1 112 ? -1.036 -7.064 3.847 1.00 96.62 112 MET A CA 1
ATOM 914 C C . MET A 1 112 ? 0.144 -6.156 3.463 1.00 96.62 112 MET A C 1
ATOM 916 O O . MET A 1 112 ? 1.053 -6.592 2.753 1.00 96.62 112 MET A O 1
ATOM 920 N N . LEU A 1 113 ? 0.151 -4.913 3.958 1.00 95.62 113 LEU A N 1
ATOM 921 C CA . LEU A 1 113 ? 1.231 -3.939 3.756 1.00 95.62 113 LEU A CA 1
ATOM 922 C C . LEU A 1 113 ? 2.497 -4.231 4.583 1.00 95.62 113 LEU A C 1
ATOM 924 O O . LEU A 1 113 ? 3.518 -3.569 4.371 1.00 95.62 113 LEU A O 1
ATOM 928 N N . GLY A 1 1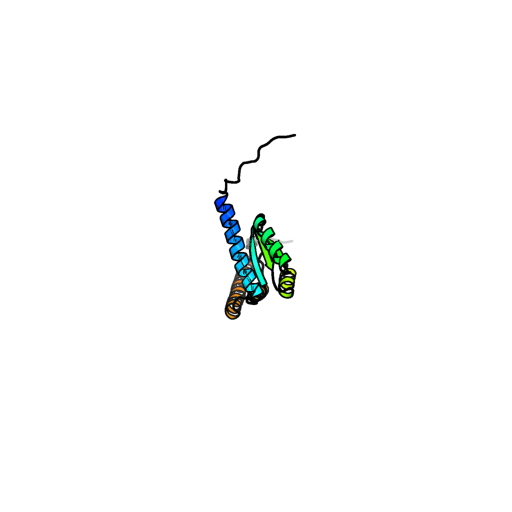14 ? 2.442 -5.206 5.496 1.00 94.56 114 GLY A N 1
ATOM 929 C CA . GLY A 1 114 ? 3.566 -5.623 6.333 1.00 94.56 114 GLY A CA 1
ATOM 930 C C . GLY A 1 114 ? 3.738 -4.814 7.621 1.00 94.56 114 GLY A C 1
ATOM 931 O O . GLY A 1 114 ? 4.840 -4.777 8.162 1.00 94.56 114 GLY A O 1
ATOM 932 N N . TYR A 1 115 ? 2.692 -4.144 8.120 1.00 95.44 115 TYR A N 1
ATOM 933 C CA . TYR A 1 115 ? 2.757 -3.529 9.449 1.00 95.44 115 TYR A CA 1
ATOM 934 C C . TYR A 1 115 ? 2.785 -4.586 10.553 1.00 95.44 115 TYR A C 1
ATOM 936 O O . TYR A 1 115 ? 2.231 -5.679 10.417 1.00 95.44 115 TYR A O 1
ATOM 944 N N . ASP A 1 116 ? 3.408 -4.227 11.674 1.00 96.62 116 ASP A N 1
ATOM 945 C CA . ASP A 1 116 ? 3.451 -5.086 12.847 1.00 96.62 116 ASP A CA 1
ATOM 946 C C . ASP A 1 116 ? 2.040 -5.416 13.362 1.00 96.62 116 ASP A C 1
ATOM 948 O O . ASP A 1 116 ? 1.150 -4.562 13.440 1.00 96.62 116 ASP A O 1
ATOM 952 N N . ARG A 1 117 ? 1.853 -6.680 13.750 1.00 96.69 117 ARG A N 1
ATOM 953 C CA . ARG A 1 117 ? 0.559 -7.208 14.190 1.00 96.69 117 ARG A CA 1
ATOM 954 C C . ARG A 1 117 ? 0.096 -6.557 15.486 1.00 96.69 117 ARG A C 1
ATOM 956 O O . ARG A 1 117 ? -1.076 -6.204 15.584 1.00 96.69 117 ARG A O 1
ATOM 963 N N . CYS A 1 118 ? 0.988 -6.384 16.460 1.00 97.69 118 CYS A N 1
ATOM 964 C CA . CYS A 1 118 ? 0.633 -5.808 17.755 1.00 97.69 118 CYS A CA 1
ATOM 965 C C . CYS A 1 118 ? 0.219 -4.340 17.598 1.00 97.69 118 CYS A C 1
ATOM 967 O O . CYS A 1 118 ? -0.847 -3.952 18.074 1.00 97.69 118 CYS A O 1
ATOM 969 N N . GLN A 1 119 ? 0.974 -3.559 16.821 1.00 97.19 119 GLN A N 1
ATOM 970 C CA . GLN A 1 119 ? 0.615 -2.174 16.495 1.00 97.19 119 GLN A CA 1
ATOM 971 C C . GLN A 1 119 ? -0.733 -2.075 15.761 1.00 97.19 119 GLN A C 1
ATOM 973 O O . GLN A 1 119 ? -1.544 -1.192 16.053 1.00 97.19 119 GLN A O 1
ATOM 978 N N . GLN A 1 120 ? -1.017 -2.998 14.836 1.00 97.88 120 GLN A N 1
ATOM 979 C CA . GLN A 1 120 ? -2.315 -3.053 14.160 1.00 97.88 120 GLN A CA 1
ATOM 980 C C . GLN A 1 120 ? -3.455 -3.438 15.117 1.00 97.88 120 GLN A C 1
ATOM 982 O O . GLN A 1 120 ? -4.545 -2.875 15.000 1.00 97.88 120 GLN A O 1
ATOM 987 N N . CYS A 1 121 ? -3.223 -4.327 16.090 1.00 97.88 121 CYS A N 1
ATOM 988 C CA . CYS A 1 121 ? -4.203 -4.655 17.132 1.00 97.88 121 CYS A CA 1
ATOM 989 C C . CYS A 1 121 ? -4.542 -3.426 17.986 1.00 97.88 121 CYS A C 1
ATOM 991 O O . CYS A 1 121 ? -5.718 -3.110 18.179 1.00 97.88 121 CYS A O 1
ATOM 993 N N . GLU A 1 122 ? -3.531 -2.690 18.446 1.00 97.44 122 GLU A N 1
ATOM 994 C CA . GLU A 1 122 ? -3.724 -1.457 19.217 1.00 97.44 122 GLU A CA 1
ATOM 995 C C . GLU A 1 122 ? -4.507 -0.405 18.423 1.00 97.44 122 GLU A C 1
ATOM 997 O O . GLU A 1 122 ? -5.475 0.184 18.918 1.00 97.44 122 GLU A O 1
ATOM 1002 N N . ARG A 1 123 ? -4.126 -0.196 17.157 1.00 96.19 123 ARG A N 1
ATOM 1003 C CA . ARG A 1 123 ? -4.814 0.720 16.242 1.00 96.19 123 ARG A CA 1
ATOM 1004 C C . ARG A 1 123 ? -6.271 0.314 16.024 1.00 96.19 123 ARG A C 1
ATOM 1006 O O . ARG A 1 123 ? -7.151 1.175 16.070 1.00 96.19 123 ARG A O 1
ATOM 1013 N N . TYR A 1 124 ? -6.541 -0.975 15.828 1.00 97.00 124 TYR A N 1
ATOM 1014 C CA . TYR A 1 124 ? -7.893 -1.503 15.655 1.00 97.00 124 TYR A CA 1
ATOM 1015 C C . TYR A 1 124 ? -8.780 -1.218 16.872 1.00 97.00 124 TYR A C 1
ATOM 1017 O O . TYR A 1 124 ? -9.875 -0.665 16.721 1.00 97.00 124 TYR A O 1
ATOM 1025 N N . LEU A 1 125 ? -8.298 -1.531 18.080 1.00 96.50 125 LEU A N 1
ATOM 1026 C CA . LEU A 1 125 ? -9.038 -1.297 19.324 1.00 96.50 125 LEU A CA 1
ATOM 1027 C C . LEU A 1 125 ? -9.346 0.192 19.519 1.00 96.50 125 LEU A C 1
ATOM 1029 O O . LEU A 1 125 ? -10.488 0.552 19.817 1.00 96.50 125 LEU A O 1
ATOM 1033 N N . ARG A 1 126 ? -8.369 1.065 19.248 1.00 95.12 126 ARG A N 1
ATOM 1034 C CA . ARG A 1 126 ? -8.547 2.522 19.311 1.00 95.12 126 ARG A CA 1
ATOM 1035 C C . ARG A 1 126 ? -9.630 3.010 18.346 1.00 95.12 126 ARG A C 1
ATOM 1037 O O . ARG A 1 126 ? -10.519 3.761 18.737 1.00 95.12 126 ARG A O 1
ATOM 1044 N N . LEU A 1 127 ? -9.606 2.550 17.092 1.00 92.25 127 LEU A N 1
ATOM 1045 C CA . LEU A 1 127 ? -10.609 2.922 16.086 1.00 92.25 127 LEU A CA 1
ATOM 1046 C C . LEU A 1 127 ? -12.026 2.478 16.478 1.00 92.25 127 LEU A C 1
ATOM 1048 O O . LEU A 1 127 ? -12.992 3.195 16.195 1.00 92.25 127 LEU A O 1
ATOM 1052 N N . LYS A 1 128 ? -12.170 1.316 17.125 1.00 92.44 128 LYS A N 1
ATOM 1053 C CA . LYS A 1 128 ? -13.462 0.836 17.636 1.00 92.44 128 LYS A CA 1
ATOM 1054 C C . LYS A 1 128 ? -13.972 1.687 18.797 1.00 92.44 128 LYS A C 1
ATOM 1056 O O . LYS A 1 128 ? -15.139 2.077 18.768 1.00 92.44 128 LYS A O 1
ATOM 1061 N N . GLN A 1 129 ? -13.113 2.030 19.755 1.00 89.81 129 GLN A N 1
ATOM 1062 C CA . GLN A 1 129 ? -13.472 2.882 20.897 1.00 89.81 129 GLN A CA 1
ATOM 1063 C C . GLN A 1 129 ? -13.972 4.257 20.440 1.00 89.81 129 GLN A C 1
ATOM 1065 O O . GLN A 1 129 ? -15.109 4.623 20.732 1.00 89.81 129 GLN A O 1
ATOM 1070 N N . THR A 1 130 ? -13.208 4.958 19.598 1.00 84.25 130 THR A N 1
ATOM 1071 C CA . THR A 1 130 ? -13.593 6.292 19.103 1.00 84.25 130 THR A CA 1
ATOM 1072 C C . THR A 1 130 ? -14.910 6.280 18.317 1.00 84.25 130 THR A C 1
ATOM 1074 O O . THR A 1 130 ? -15.678 7.243 18.343 1.00 84.25 130 THR A O 1
ATOM 1077 N N . ARG A 1 131 ? -15.207 5.202 17.578 1.00 79.19 131 ARG A N 1
ATOM 1078 C CA . ARG A 1 131 ? -16.489 5.072 16.860 1.00 79.19 131 ARG A CA 1
ATOM 1079 C C . ARG A 1 131 ? -17.657 4.812 17.807 1.00 79.19 131 ARG A C 1
ATOM 1081 O O . ARG A 1 131 ? -18.748 5.322 17.554 1.00 79.19 131 ARG A O 1
ATOM 1088 N N . ASN A 1 132 ? -17.434 4.055 18.877 1.00 76.06 132 ASN A N 1
ATOM 1089 C CA . ASN A 1 132 ? -18.444 3.814 19.904 1.00 76.06 132 ASN A CA 1
ATOM 1090 C C . ASN A 1 132 ? -18.768 5.106 20.668 1.00 76.06 132 ASN A C 1
ATOM 1092 O O . ASN A 1 132 ? -19.941 5.439 20.805 1.00 76.06 132 ASN A O 1
ATOM 1096 N N . GLU A 1 133 ? -17.760 5.889 21.053 1.00 74.69 133 GLU A N 1
ATOM 1097 C CA . GLU A 1 133 ? -17.942 7.196 21.706 1.00 74.69 133 GLU A CA 1
ATOM 1098 C C . GLU A 1 133 ? -18.779 8.156 20.848 1.00 74.69 133 GLU A C 1
ATOM 1100 O O . GLU A 1 133 ? -19.749 8.745 21.323 1.00 74.69 133 GLU A O 1
ATOM 1105 N N . LYS A 1 134 ? -18.480 8.252 19.545 1.00 73.06 134 LYS A N 1
ATOM 1106 C CA . LYS A 1 134 ? -19.267 9.067 18.601 1.00 73.06 134 LYS A CA 1
ATOM 1107 C C . LYS A 1 134 ? -20.719 8.603 18.485 1.00 73.06 134 LYS A C 1
ATOM 1109 O O . LYS A 1 134 ? -21.615 9.436 18.377 1.00 73.06 134 LYS A O 1
ATOM 1114 N N . ARG A 1 135 ? -20.968 7.288 18.512 1.00 73.25 135 ARG A N 1
ATOM 1115 C CA . ARG A 1 135 ? -22.333 6.735 18.498 1.00 73.25 135 ARG A CA 1
ATOM 1116 C C . ARG A 1 135 ? -23.108 7.107 19.762 1.00 73.25 135 ARG A C 1
ATOM 1118 O O . ARG A 1 135 ? -24.255 7.523 19.643 1.00 73.25 135 ARG A O 1
ATOM 1125 N N . VAL A 1 136 ? -22.481 7.015 20.936 1.00 72.31 136 VAL A N 1
ATOM 1126 C CA . VAL A 1 136 ? -23.102 7.392 22.218 1.00 72.31 136 VAL A CA 1
ATOM 1127 C C . VAL A 1 136 ? -23.438 8.886 22.250 1.00 72.31 136 VAL A C 1
ATOM 1129 O O . VAL A 1 136 ? -24.549 9.255 22.619 1.00 72.31 136 VAL A O 1
ATOM 1132 N N . ILE A 1 137 ? -22.522 9.750 21.801 1.00 72.81 137 ILE A N 1
ATOM 1133 C CA . ILE A 1 137 ? -22.759 11.202 21.737 1.00 72.81 137 ILE A CA 1
ATOM 1134 C C . ILE A 1 137 ? -23.925 11.528 20.794 1.00 72.81 137 ILE A C 1
ATOM 1136 O O . ILE A 1 137 ? -24.806 12.304 21.158 1.00 72.81 137 ILE A O 1
ATOM 1140 N N . ASN A 1 138 ? -23.968 10.917 19.607 1.00 67.00 138 ASN A N 1
ATOM 1141 C CA . ASN A 1 138 ? -25.051 11.154 18.652 1.00 67.00 138 ASN A CA 1
ATOM 1142 C C . ASN A 1 138 ? -26.410 10.696 19.204 1.00 67.00 138 ASN A C 1
ATOM 1144 O O . ASN A 1 138 ? -27.376 11.447 19.106 1.00 67.00 138 ASN A O 1
ATOM 1148 N N . HIS A 1 139 ? -26.471 9.529 19.854 1.00 71.56 139 HIS A N 1
ATOM 1149 C CA . HIS A 1 139 ? -27.698 9.041 20.489 1.00 71.56 139 HIS A CA 1
ATOM 1150 C C . HIS A 1 139 ? -28.181 9.977 21.611 1.00 71.56 139 HIS A C 1
ATOM 1152 O O . HIS A 1 139 ? -29.359 10.319 21.680 1.00 71.56 139 HIS A O 1
ATOM 1158 N N . ASN A 1 140 ? -27.267 10.475 22.449 1.00 63.03 140 ASN A N 1
ATOM 1159 C CA . ASN A 1 140 ? -27.605 11.411 23.525 1.00 63.03 140 ASN A CA 1
ATOM 1160 C C . ASN A 1 140 ? -28.090 12.778 23.008 1.00 63.03 140 ASN A C 1
ATOM 1162 O O . ASN A 1 140 ? -28.854 13.458 23.695 1.00 63.03 140 ASN A O 1
ATOM 1166 N N . ASN A 1 141 ? -27.654 13.191 21.816 1.00 60.19 141 ASN A N 1
ATOM 1167 C CA . ASN A 1 141 ? -28.077 14.443 21.191 1.00 60.19 141 ASN A CA 1
ATOM 1168 C C . ASN A 1 141 ? -29.446 14.322 20.500 1.00 60.19 141 ASN A C 1
ATOM 1170 O O . ASN A 1 141 ? -30.216 15.281 20.520 1.00 60.19 141 ASN A O 1
ATOM 1174 N N . GLU A 1 142 ? -29.780 13.160 19.932 1.00 58.56 142 GLU A N 1
ATOM 1175 C CA . GLU A 1 142 ? -31.106 12.902 19.350 1.00 58.56 142 GLU A CA 1
ATOM 1176 C C . GLU A 1 142 ? -32.191 12.772 20.430 1.00 58.56 142 GLU A C 1
ATOM 1178 O O . GLU A 1 142 ? -33.260 13.368 20.299 1.00 58.56 142 GLU A O 1
ATOM 1183 N N . SER A 1 143 ? -31.887 12.123 21.558 1.00 56.62 143 SER A N 1
ATOM 1184 C CA . SER A 1 143 ? -32.811 11.988 22.697 1.00 56.62 143 SER A CA 1
ATOM 1185 C C . SER A 1 143 ? -33.104 13.304 23.440 1.00 56.62 143 SER A C 1
ATOM 1187 O O . SER A 1 143 ? -34.031 13.362 24.244 1.00 56.62 143 SER A O 1
ATOM 1189 N N . LYS A 1 144 ? -32.354 14.385 23.175 1.00 54.62 144 LYS A N 1
ATOM 1190 C CA . LYS A 1 144 ? -32.611 15.738 23.714 1.00 54.62 144 LYS A CA 1
ATOM 1191 C C . LYS A 1 144 ? -33.478 16.615 22.798 1.00 54.62 144 LYS A C 1
ATOM 1193 O O . LYS A 1 144 ? -33.734 17.770 23.130 1.00 54.62 144 LYS A O 1
ATOM 1198 N N . LYS A 1 145 ? -33.947 16.092 21.660 1.00 47.97 145 LYS A N 1
ATOM 1199 C CA . LYS A 1 145 ? -34.758 16.814 20.667 1.00 47.97 145 LYS A CA 1
ATOM 1200 C C . LYS A 1 145 ? -36.247 16.431 20.773 1.00 47.97 145 LYS A C 1
ATOM 1202 O O . LYS A 1 145 ? -36.830 15.914 19.829 1.00 47.97 145 LYS A O 1
ATOM 1207 N N . ILE A 1 146 ? -36.875 16.681 21.924 1.00 47.91 146 ILE A N 1
ATOM 1208 C CA . ILE A 1 146 ? -38.345 16.636 22.074 1.00 47.91 146 ILE A CA 1
ATOM 1209 C C . ILE A 1 146 ? -38.861 18.088 21.991 1.00 47.91 146 ILE A C 1
ATOM 1211 O O . ILE A 1 146 ? -38.291 18.951 22.662 1.00 47.91 146 ILE A O 1
ATOM 1215 N N . PRO A 1 147 ? -39.874 18.409 21.160 1.00 46.53 147 PRO A N 1
ATOM 1216 C CA . PRO A 1 147 ? -40.266 19.790 20.904 1.00 46.53 147 PRO A CA 1
ATOM 1217 C C . PRO A 1 147 ? -41.049 20.370 22.085 1.00 46.53 147 PRO A C 1
ATOM 1219 O O . PRO A 1 147 ? -42.098 19.862 22.478 1.00 46.53 147 PRO A O 1
ATOM 1222 N N . ALA A 1 148 ? -40.549 21.480 22.627 1.00 48.75 148 ALA A N 1
ATOM 1223 C CA . ALA A 1 148 ? -41.283 22.329 23.552 1.00 48.75 148 ALA A CA 1
ATOM 1224 C C . ALA A 1 148 ? -42.362 23.112 22.787 1.00 48.75 148 ALA A C 1
ATOM 1226 O O . ALA A 1 148 ? -42.166 24.267 22.426 1.00 48.75 148 ALA A O 1
ATOM 1227 N N . SER A 1 149 ? -43.505 22.485 22.519 1.00 47.91 149 SER A N 1
ATOM 1228 C CA . SER A 1 149 ? -44.725 23.213 22.171 1.00 47.91 149 SER A CA 1
ATOM 1229 C C . SER A 1 149 ? -45.955 22.353 22.438 1.00 47.91 149 SER A C 1
ATOM 1231 O O . SER A 1 149 ? -46.349 21.556 21.592 1.00 47.91 149 SER A O 1
ATOM 1233 N N . THR A 1 150 ? -46.548 22.511 23.622 1.00 43.53 150 THR A N 1
ATOM 1234 C CA . THR A 1 150 ? -47.997 22.711 23.822 1.00 43.53 150 THR A CA 1
ATOM 1235 C C . THR A 1 150 ? -48.201 23.146 25.276 1.00 43.53 150 THR A C 1
ATOM 1237 O O . THR A 1 150 ? -48.333 22.325 26.176 1.00 43.53 150 THR A O 1
ATOM 1240 N N . GLN A 1 151 ? -48.190 24.458 25.512 1.00 48.38 151 GLN A N 1
ATOM 1241 C CA . GLN A 1 151 ? -48.918 25.053 26.630 1.00 48.38 151 GLN A CA 1
ATOM 1242 C C . GLN A 1 151 ? -50.256 25.516 26.055 1.00 48.38 151 GLN A C 1
ATOM 1244 O O . GLN A 1 151 ? -50.298 26.493 25.311 1.00 48.38 151 GLN A O 1
ATOM 1249 N N . ALA A 1 152 ? -51.333 24.792 26.357 1.00 42.03 152 ALA A N 1
ATOM 1250 C CA . ALA A 1 152 ? -52.682 25.315 26.211 1.00 42.03 152 ALA A CA 1
ATOM 1251 C C . ALA A 1 152 ? -53.135 25.798 27.590 1.00 42.03 152 ALA A C 1
ATOM 1253 O O . ALA A 1 152 ? -53.156 25.051 28.566 1.00 42.03 152 ALA A O 1
ATOM 1254 N N . VAL A 1 153 ? -53.387 27.098 27.627 1.00 41.53 153 VAL A N 1
ATOM 1255 C CA . VAL A 1 153 ? -53.700 27.951 28.766 1.00 41.53 153 VAL A CA 1
ATOM 1256 C C . VAL A 1 153 ? -55.018 27.541 29.422 1.00 41.53 153 VAL A C 1
ATOM 1258 O O . VAL A 1 153 ? -56.041 27.386 28.761 1.00 41.53 153 VAL A O 1
ATOM 1261 N N . SER A 1 154 ? -54.989 27.424 30.743 1.00 46.66 154 SER A N 1
ATOM 1262 C CA . SER A 1 154 ? -56.151 27.424 31.622 1.00 46.66 154 SER A CA 1
ATOM 1263 C C . SER A 1 154 ? -56.723 28.844 31.746 1.00 46.66 154 SER A C 1
ATOM 1265 O O . SER A 1 154 ? -55.988 29.791 32.021 1.00 46.66 154 SER A O 1
ATOM 1267 N N . GLN A 1 155 ? -58.042 28.993 31.603 1.00 44.16 155 GLN A N 1
ATOM 1268 C CA . GLN A 1 155 ? -58.786 30.158 32.098 1.00 44.16 155 GLN A CA 1
ATOM 1269 C C . GLN A 1 155 ? -59.964 29.713 32.983 1.00 44.16 155 GLN A C 1
ATOM 1271 O O . GLN A 1 155 ? -60.537 28.652 32.725 1.00 44.16 155 GLN A O 1
ATOM 1276 N N . PRO A 1 156 ? -60.317 30.485 34.032 1.00 53.38 156 PRO A N 1
ATOM 1277 C CA . PRO A 1 156 ? -61.299 30.081 35.029 1.00 53.38 156 PRO A CA 1
ATOM 1278 C C . PRO A 1 156 ? -62.710 30.655 34.792 1.00 53.38 156 PRO A C 1
ATOM 1280 O O . PRO A 1 156 ? -62.886 31.771 34.319 1.00 53.38 156 PRO A O 1
ATOM 1283 N N . VAL A 1 157 ? -63.687 29.832 35.186 1.00 48.81 157 VAL A N 1
ATOM 1284 C CA . VAL A 1 157 ? -65.032 30.077 35.749 1.00 48.81 157 VAL A CA 1
ATOM 1285 C C . VAL A 1 157 ? -65.661 31.476 35.596 1.00 48.81 157 VAL A C 1
ATOM 1287 O O . VAL A 1 157 ? -65.222 32.438 36.221 1.00 48.81 157 VAL A O 1
ATOM 1290 N N . ALA A 1 158 ? -66.832 31.520 34.947 1.00 42.38 158 ALA A N 1
ATOM 1291 C CA . ALA A 1 158 ? -67.876 32.514 35.203 1.00 42.38 158 ALA A CA 1
ATOM 1292 C C . ALA A 1 158 ? -69.196 31.810 35.572 1.00 42.38 158 ALA A C 1
ATOM 1294 O O . ALA A 1 158 ? -69.607 30.834 34.946 1.00 42.38 158 ALA A O 1
ATOM 1295 N N . GLN A 1 159 ? -69.807 32.299 36.649 1.00 47.25 159 GLN A N 1
ATOM 1296 C CA . GLN A 1 159 ? -71.042 31.840 37.280 1.00 47.25 159 GLN A CA 1
ATOM 1297 C C . GLN A 1 159 ? -72.291 32.260 36.481 1.00 47.25 159 GLN A C 1
ATOM 1299 O O . GLN A 1 159 ? -72.293 33.332 35.883 1.00 47.25 159 GLN A O 1
ATOM 1304 N N . GLY A 1 160 ? -73.398 31.518 36.634 1.00 41.75 160 GLY A N 1
ATOM 1305 C CA . GLY A 1 160 ? -74.718 32.152 36.770 1.00 41.75 160 GLY A CA 1
ATOM 1306 C C . GLY A 1 160 ? -75.881 31.652 35.899 1.00 41.75 160 GLY A C 1
ATOM 1307 O O . GLY A 1 160 ? -75.920 31.904 34.705 1.00 41.75 160 GLY A O 1
ATOM 1308 N N . LEU A 1 161 ? -76.903 31.151 36.612 1.00 43.91 161 LEU A N 1
ATOM 1309 C CA . LEU A 1 161 ? -78.341 31.477 36.490 1.00 43.91 161 LEU A CA 1
ATOM 1310 C C . LEU A 1 161 ? -79.258 30.733 35.488 1.00 43.91 161 LEU A C 1
ATOM 1312 O O . LEU A 1 161 ? -79.178 30.944 34.288 1.00 43.91 161 LEU A O 1
ATOM 1316 N N . LYS A 1 162 ? -80.267 30.070 36.103 1.00 45.72 162 LYS A N 1
ATOM 1317 C CA . LYS A 1 162 ? -81.706 29.916 35.739 1.00 45.72 162 LYS A CA 1
ATOM 1318 C C . LYS A 1 162 ? -82.007 29.172 34.422 1.00 45.72 162 LYS A C 1
ATOM 1320 O O . LYS A 1 162 ? -81.501 29.534 33.380 1.00 45.72 162 LYS A O 1
ATOM 1325 N N . GLY A 1 163 ? -82.819 28.117 34.377 1.00 44.78 163 GLY A N 1
ATOM 1326 C CA . GLY A 1 163 ? -84.122 27.897 35.014 1.00 44.78 163 GLY A CA 1
ATOM 1327 C C . GLY A 1 163 ? -85.182 27.860 33.901 1.00 44.78 163 GLY A C 1
ATOM 1328 O O . GLY A 1 163 ? -85.249 28.817 33.133 1.00 44.78 163 GLY A O 1
ATOM 1329 N N . GLY A 1 164 ? -85.971 26.783 33.812 1.00 41.38 164 GLY A N 1
ATOM 1330 C CA . GLY A 1 164 ? -87.045 26.604 32.825 1.00 41.38 164 GLY A CA 1
ATOM 1331 C C . GLY A 1 164 ? -87.251 25.149 32.452 1.00 41.38 164 GLY A C 1
ATOM 1332 O O . GLY A 1 164 ? -86.533 24.698 31.538 1.00 41.38 164 GLY A O 1
#

Foldseek 3Di:
DDDDDPPPDDPDDDPVNVVVLLVVLVVVLVVVVVCQVVVLAQKDKRKHWPVSVVVSVVVCVVVVWDWDWADDPDTMIIIMIGHPVLVVLVVVQVDSDPVPDQLVRVLSNCVRNNHDNVVSVVSSVVSVVVVVVVVVVVVVVVVVPDDPDDDDDDDDDDDDDDDD

Secondary structure (DSSP, 8-state):
--------S-----HHHHHHHHHHHHHHHHHHHHHHHTTS-SEEEEEEEHHHHHHHHHHHHHTT--EEEEEETTTEEEEEEE-HHHHHHHHHH--S-GGG--HHHHHHHHHHTT--HHHHHHHHHHHHHHHHHHHHHHHHHHTT-------PPP----------

Mean predicted aligned error: 13.38 Å

Organism: NCBI:txid1940790

InterPro domains:
  IPR018594 Domain of unknown function DUF2023 [PF09633] (28-126)
  IPR036780 PG1857-like superfamily [G3DSA:3.30.2190.10] (15-131)
  IPR036780 PG1857-like superfamily [SSF160448] (23-127)

Radius of gyration: 30.04 Å; Cα contacts (8 Å, |Δi|>4): 129; chains: 1; bounding box: 102×46×73 Å

pLDDT: mean 79.89, std 20.6, range [31.11, 97.94]